Protein AF-A0A1G2BIP2-F1 (afdb_monomer_lite)

Sequence (59 aa):
MAKTVKTAVKTGDYASTSEFFRHLLRLWNTYKLAEELKKDRKQFMAGKGKVLKSLKDLR

Structure (mmCIF, N/CA/C/O backbone):
data_AF-A0A1G2BIP2-F1
#
_entry.id   AF-A0A1G2BIP2-F1
#
loop_
_atom_site.group_PDB
_atom_site.id
_atom_site.type_symbol
_atom_site.label_atom_id
_atom_site.label_alt_id
_atom_site.label_comp_id
_atom_site.label_asym_id
_atom_site.label_entity_id
_atom_site.label_seq_id
_atom_site.pdbx_PDB_ins_code
_atom_site.Cartn_x
_atom_site.Cartn_y
_atom_site.Cartn_z
_atom_site.occupancy
_atom_site.B_iso_or_equiv
_atom_site.auth_seq_id
_atom_site.auth_comp_id
_atom_site.auth_asym_id
_atom_site.auth_atom_id
_atom_site.pdbx_PDB_model_num
ATOM 1 N N . MET A 1 1 ? -9.993 13.018 16.357 1.00 79.19 1 MET A N 1
ATOM 2 C CA . MET A 1 1 ? -9.078 12.024 15.750 1.00 79.19 1 MET A CA 1
ATOM 3 C C . MET A 1 1 ? -9.234 10.623 16.346 1.00 79.19 1 MET A C 1
ATOM 5 O O . MET A 1 1 ? -9.649 9.726 15.630 1.00 79.19 1 MET A O 1
ATOM 9 N N . ALA A 1 2 ? -8.994 10.412 17.648 1.00 92.75 2 ALA A N 1
ATOM 10 C CA . ALA A 1 2 ? -9.066 9.072 18.259 1.00 92.75 2 ALA A CA 1
ATOM 11 C C . ALA A 1 2 ? -10.431 8.362 18.102 1.00 92.75 2 ALA A C 1
ATOM 13 O O . ALA A 1 2 ? -10.473 7.159 17.860 1.00 92.75 2 ALA A O 1
ATOM 14 N N . LYS A 1 3 ? -11.549 9.101 18.187 1.00 96.00 3 LYS A N 1
ATOM 15 C CA . LYS A 1 3 ? -12.901 8.550 17.964 1.00 96.00 3 LYS A CA 1
ATOM 16 C C . LYS A 1 3 ? -13.084 8.050 16.526 1.00 96.00 3 LYS A C 1
ATOM 18 O O . LYS A 1 3 ? -13.578 6.951 16.329 1.00 96.00 3 LYS A O 1
ATOM 23 N N . THR A 1 4 ? -12.607 8.819 15.547 1.00 96.44 4 THR A N 1
ATOM 24 C CA . THR A 1 4 ? -12.613 8.457 14.122 1.00 96.44 4 THR A CA 1
ATOM 25 C C . THR A 1 4 ? -11.817 7.182 13.864 1.00 96.44 4 THR A C 1
ATOM 27 O O . THR A 1 4 ? -12.307 6.288 13.185 1.00 96.44 4 THR A O 1
ATOM 30 N N . VAL A 1 5 ? -10.627 7.064 14.464 1.00 95.25 5 VAL A N 1
ATOM 31 C CA . VAL A 1 5 ? -9.792 5.858 14.351 1.00 95.25 5 VAL A CA 1
ATOM 32 C C . VAL A 1 5 ? -10.492 4.648 14.971 1.00 95.25 5 VAL A C 1
ATOM 34 O O . VAL A 1 5 ? -10.541 3.599 14.343 1.00 95.25 5 VAL A O 1
ATOM 37 N N . LYS A 1 6 ? -11.104 4.785 16.156 1.00 95.94 6 LYS A N 1
ATOM 38 C CA . LYS A 1 6 ? -11.880 3.697 16.779 1.00 95.94 6 LYS A CA 1
ATOM 39 C C . LYS A 1 6 ? -13.056 3.245 15.912 1.00 95.94 6 LYS A C 1
ATOM 41 O O . LYS A 1 6 ? -13.289 2.045 15.800 1.00 95.94 6 LYS A O 1
ATOM 46 N N . THR A 1 7 ? -13.776 4.185 15.298 1.00 97.31 7 THR A N 1
ATOM 47 C CA . THR A 1 7 ? -14.841 3.853 14.347 1.00 97.31 7 THR A CA 1
ATOM 48 C C . THR A 1 7 ? -14.272 3.092 13.157 1.00 97.31 7 THR A C 1
ATOM 50 O O . THR A 1 7 ? -14.770 2.014 12.877 1.00 97.31 7 THR A O 1
ATOM 53 N N . ALA A 1 8 ? -13.199 3.583 12.529 1.00 96.06 8 ALA A N 1
ATOM 54 C CA . ALA A 1 8 ? -12.578 2.941 11.369 1.00 96.06 8 ALA A CA 1
ATOM 55 C C . ALA A 1 8 ? -12.060 1.521 11.666 1.00 96.06 8 ALA A C 1
ATOM 57 O O . ALA A 1 8 ? -12.272 0.611 10.867 1.00 96.06 8 ALA A O 1
ATOM 58 N N . VAL A 1 9 ? -11.440 1.322 12.837 1.00 97.12 9 VAL A N 1
ATOM 59 C CA . VAL A 1 9 ? -11.012 0.005 13.339 1.00 97.12 9 VAL A CA 1
ATOM 60 C C . VAL A 1 9 ? -12.208 -0.941 13.430 1.00 97.12 9 VAL A C 1
ATOM 62 O O . VAL A 1 9 ? -12.139 -2.051 12.920 1.00 97.12 9 VAL A O 1
ATOM 65 N N . LYS A 1 10 ? -13.317 -0.489 14.031 1.00 96.38 10 LYS A N 1
ATOM 66 C CA . LYS A 1 10 ? -14.523 -1.308 14.195 1.00 96.38 10 LYS A CA 1
ATOM 67 C C . LYS A 1 10 ? -15.240 -1.576 12.870 1.00 96.38 10 LYS A C 1
ATOM 69 O O . LYS A 1 10 ? -15.729 -2.672 12.673 1.00 96.38 10 LYS A O 1
ATOM 74 N N . THR A 1 11 ? -15.340 -0.589 11.984 1.00 96.50 11 THR A N 1
ATOM 75 C CA . THR A 1 11 ? -16.068 -0.730 10.712 1.00 96.50 11 THR A CA 1
ATOM 76 C C . THR A 1 11 ? -15.314 -1.548 9.678 1.00 96.50 11 THR A C 1
ATOM 78 O O . THR A 1 11 ? -15.937 -2.089 8.777 1.00 96.50 11 THR A O 1
ATOM 81 N N . GLY A 1 12 ? -13.983 -1.578 9.755 1.00 93.12 12 GLY A N 1
ATOM 82 C CA . GLY A 1 12 ? -13.155 -2.402 8.879 1.00 93.12 12 GLY A CA 1
ATOM 83 C C . GLY A 1 12 ? -12.670 -3.693 9.531 1.00 93.12 12 GLY A C 1
ATOM 84 O O . GLY A 1 12 ? -11.738 -4.287 9.005 1.00 93.12 12 GLY A O 1
ATOM 85 N N . ASP A 1 13 ? -13.254 -4.078 10.672 1.00 96.19 13 ASP A N 1
ATOM 86 C CA . ASP A 1 13 ? -12.963 -5.320 11.399 1.00 96.19 13 ASP A CA 1
ATOM 87 C C . ASP A 1 13 ? -11.470 -5.552 11.712 1.00 96.19 13 ASP A C 1
ATOM 89 O O . ASP A 1 13 ? -10.965 -6.675 11.700 1.00 96.19 13 ASP A O 1
ATOM 93 N N . TYR A 1 14 ? -10.745 -4.478 12.037 1.00 96.56 14 TYR A N 1
ATOM 94 C CA . TYR A 1 14 ? -9.333 -4.554 12.409 1.00 96.56 14 TYR A CA 1
ATOM 95 C C . TYR A 1 14 ? -9.181 -5.047 13.853 1.00 96.56 14 TYR A C 1
ATOM 97 O O . TYR A 1 14 ? -9.828 -4.548 14.777 1.00 96.56 14 TYR A O 1
ATOM 105 N N . ALA A 1 15 ? -8.236 -5.961 14.082 1.00 95.88 15 ALA A N 1
ATOM 106 C CA . ALA A 1 15 ? -8.003 -6.549 15.407 1.00 95.88 15 ALA A CA 1
ATOM 107 C C . ALA A 1 15 ? -7.489 -5.530 16.446 1.00 95.88 15 ALA A C 1
ATOM 109 O O . ALA A 1 15 ? -7.616 -5.728 17.653 1.00 95.88 15 ALA A O 1
ATOM 110 N N . SER A 1 16 ? -6.861 -4.441 15.994 1.00 97.12 16 SER A N 1
ATOM 111 C CA . SER A 1 16 ? -6.401 -3.346 16.852 1.00 97.12 16 SER A CA 1
ATOM 112 C C . SER A 1 16 ? -6.132 -2.073 16.051 1.00 97.12 16 SER A C 1
ATOM 114 O O . SER A 1 16 ? -5.955 -2.104 14.833 1.00 97.12 16 SER A O 1
ATOM 116 N N . THR A 1 17 ? -5.978 -0.951 16.756 1.00 97.00 17 THR A N 1
ATOM 117 C CA . THR A 1 17 ? -5.524 0.319 16.172 1.00 97.00 17 THR A CA 1
ATOM 118 C C . THR A 1 17 ? -4.178 0.190 15.451 1.00 97.00 17 THR A C 1
ATOM 120 O O . THR A 1 17 ? -3.999 0.754 14.375 1.00 97.00 17 THR A O 1
ATOM 123 N N . SER A 1 18 ? -3.224 -0.563 16.009 1.00 97.75 18 SER A N 1
ATOM 124 C CA . SER A 1 18 ? -1.915 -0.780 15.375 1.00 97.75 18 SER A CA 1
ATOM 125 C C . SER A 1 18 ? -2.025 -1.569 14.074 1.00 97.75 18 SER A C 1
ATOM 127 O O . SER A 1 18 ? -1.255 -1.334 13.148 1.00 97.75 18 SER A O 1
ATOM 129 N N . GLU A 1 19 ? -2.968 -2.507 14.001 1.00 97.69 19 GLU A N 1
ATOM 130 C CA . GLU A 1 19 ? -3.217 -3.290 12.794 1.00 97.69 19 GLU A CA 1
ATOM 131 C C . GLU A 1 19 ? -3.853 -2.418 11.702 1.00 97.69 19 GLU A C 1
ATOM 133 O O . GLU A 1 19 ? -3.316 -2.351 10.598 1.00 97.69 19 GLU A O 1
ATOM 138 N N . PHE A 1 20 ? -4.837 -1.588 12.057 1.00 97.69 20 PHE A N 1
ATOM 139 C CA . PHE A 1 20 ? -5.375 -0.556 11.167 1.00 97.69 20 PHE A CA 1
ATOM 140 C C . PHE A 1 20 ? -4.288 0.359 10.580 1.00 97.69 20 PHE A C 1
ATOM 142 O O . PHE A 1 20 ? -4.222 0.556 9.366 1.00 97.69 20 PHE A O 1
ATOM 149 N N . PHE A 1 21 ? -3.373 0.877 11.406 1.00 97.88 21 PHE A N 1
ATOM 150 C CA . PHE A 1 21 ? -2.270 1.704 10.904 1.00 97.88 21 PHE A CA 1
ATOM 151 C C . PHE A 1 21 ? -1.282 0.929 10.022 1.00 97.88 21 PHE A C 1
ATOM 153 O O . PHE A 1 21 ? -0.801 1.480 9.032 1.00 97.88 21 PHE A O 1
ATOM 160 N N . ARG A 1 22 ? -0.995 -0.345 10.327 1.00 97.75 22 ARG A N 1
ATOM 161 C CA . ARG A 1 22 ? -0.168 -1.204 9.460 1.00 97.75 22 ARG A CA 1
ATOM 162 C C . ARG A 1 22 ? -0.806 -1.387 8.086 1.00 97.75 22 ARG A C 1
ATOM 164 O O . ARG A 1 22 ? -0.099 -1.312 7.081 1.00 97.75 22 ARG A O 1
ATOM 171 N N . HIS A 1 23 ? -2.121 -1.581 8.033 1.00 97.12 23 HIS A N 1
ATOM 172 C CA . HIS A 1 23 ? -2.850 -1.657 6.774 1.00 97.12 23 HIS A CA 1
ATOM 173 C C . HIS A 1 23 ? -2.770 -0.343 5.985 1.00 97.12 23 HIS A C 1
ATOM 175 O O . HIS A 1 23 ? -2.423 -0.367 4.804 1.00 97.12 23 HIS A O 1
ATOM 181 N N . LEU A 1 24 ? -2.985 0.809 6.633 1.00 96.81 24 LEU A N 1
ATOM 182 C CA . LEU A 1 24 ? -2.846 2.118 5.982 1.00 96.81 24 LEU A CA 1
ATOM 183 C C . LEU A 1 24 ? -1.436 2.353 5.428 1.00 96.81 24 LEU A C 1
ATOM 185 O O . LEU A 1 24 ? -1.289 2.834 4.306 1.00 96.81 24 LEU A O 1
ATOM 189 N N . LEU A 1 25 ? -0.400 1.987 6.186 1.00 97.81 25 LEU A N 1
ATOM 190 C CA . LEU A 1 25 ? 0.986 2.100 5.735 1.00 97.81 25 LEU A CA 1
ATOM 191 C C . LEU A 1 25 ? 1.250 1.215 4.510 1.00 97.81 25 LEU A C 1
ATOM 193 O O . LEU A 1 25 ? 1.877 1.660 3.550 1.00 97.81 25 LEU A O 1
ATOM 197 N N . ARG A 1 26 ? 0.742 -0.024 4.517 1.00 97.38 26 ARG A N 1
ATOM 198 C CA . ARG A 1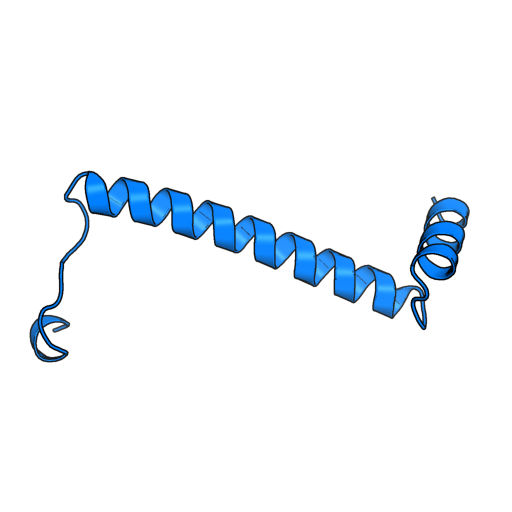 26 ? 0.833 -0.925 3.362 1.00 97.38 26 ARG A CA 1
ATOM 199 C C . ARG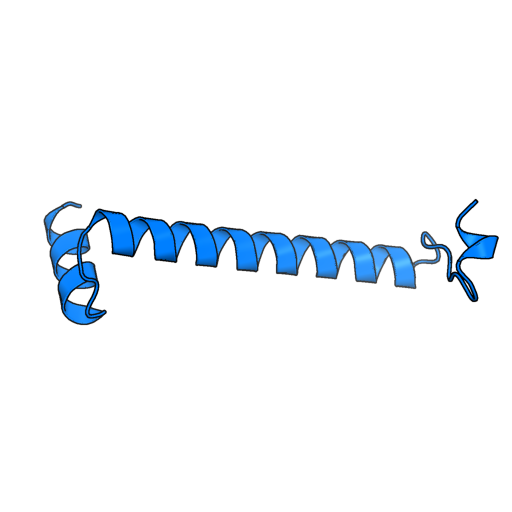 A 1 26 ? 0.146 -0.315 2.144 1.00 97.38 26 ARG A C 1
ATOM 201 O O . ARG A 1 26 ? 0.757 -0.264 1.084 1.00 97.38 26 ARG A O 1
ATOM 208 N N . LEU A 1 27 ? -1.077 0.183 2.309 1.00 97.25 27 LEU A N 1
ATOM 209 C CA . LEU A 1 27 ? -1.844 0.804 1.236 1.00 97.25 27 LEU A CA 1
ATOM 210 C C . LEU A 1 27 ? -1.107 2.015 0.646 1.00 97.25 27 LEU A C 1
ATOM 212 O O . LEU A 1 27 ? -0.986 2.135 -0.572 1.00 97.25 27 LEU A O 1
ATOM 216 N N . TRP A 1 28 ? -0.558 2.880 1.501 1.00 97.31 28 TRP A N 1
ATOM 217 C CA . TRP A 1 28 ? 0.243 4.020 1.061 1.00 97.31 28 TRP A CA 1
ATOM 218 C C . TRP A 1 28 ? 1.475 3.577 0.265 1.00 97.31 28 TRP A C 1
ATOM 220 O O . TRP A 1 28 ? 1.706 4.085 -0.833 1.00 97.31 28 TRP A O 1
ATOM 230 N N . ASN A 1 29 ? 2.224 2.591 0.761 1.00 97.31 29 ASN A N 1
ATOM 231 C CA . ASN A 1 29 ? 3.380 2.050 0.048 1.00 97.31 29 ASN A CA 1
ATOM 232 C C . ASN A 1 29 ? 2.989 1.467 -1.317 1.00 97.31 29 ASN A C 1
ATOM 234 O O . ASN A 1 29 ? 3.701 1.685 -2.294 1.00 97.31 29 ASN A O 1
ATOM 238 N N . THR A 1 30 ? 1.845 0.784 -1.415 1.00 97.38 30 THR A N 1
ATOM 239 C CA . THR A 1 30 ? 1.328 0.263 -2.688 1.00 97.38 30 THR A CA 1
ATOM 240 C C . THR A 1 30 ? 1.014 1.384 -3.675 1.00 97.38 30 THR A C 1
ATOM 242 O O . THR A 1 30 ? 1.409 1.293 -4.836 1.00 97.38 30 THR A O 1
ATOM 245 N N . TYR A 1 31 ? 0.359 2.461 -3.234 1.00 97.12 31 TYR A N 1
ATOM 246 C CA . TYR A 1 31 ? 0.100 3.615 -4.098 1.00 97.12 31 TYR A CA 1
ATOM 247 C C . TYR A 1 31 ? 1.388 4.295 -4.553 1.00 97.12 31 TYR A C 1
ATOM 249 O O . TYR A 1 31 ? 1.533 4.602 -5.735 1.00 97.12 31 TYR A O 1
ATOM 257 N N . LYS A 1 32 ? 2.340 4.491 -3.636 1.00 97.19 32 LYS A N 1
ATOM 258 C CA . LYS A 1 32 ? 3.640 5.081 -3.958 1.00 97.19 32 LYS A CA 1
ATOM 259 C C . LYS A 1 32 ? 4.376 4.248 -5.010 1.00 97.19 32 LYS A C 1
ATOM 261 O O . LYS A 1 32 ? 4.794 4.797 -6.025 1.00 97.19 32 LYS A O 1
ATOM 266 N N . LEU A 1 33 ? 4.441 2.931 -4.813 1.00 96.81 33 LEU A N 1
ATOM 267 C CA . LEU A 1 33 ? 5.041 2.002 -5.769 1.00 96.81 33 LEU A CA 1
ATOM 268 C C . LEU A 1 33 ? 4.340 2.054 -7.134 1.00 96.81 33 LEU A C 1
ATOM 270 O O . LEU A 1 33 ? 5.000 2.057 -8.169 1.00 96.81 33 LEU A O 1
ATOM 274 N N . ALA A 1 34 ? 3.007 2.123 -7.162 1.00 96.75 34 ALA A N 1
ATOM 275 C CA . ALA A 1 34 ? 2.258 2.221 -8.411 1.00 96.75 34 ALA A CA 1
ATOM 276 C C . ALA A 1 34 ? 2.587 3.509 -9.189 1.00 96.75 34 ALA A C 1
ATOM 278 O O . ALA A 1 34 ? 2.721 3.469 -10.413 1.00 96.75 34 ALA A O 1
ATOM 279 N N . GLU A 1 35 ? 2.741 4.641 -8.501 1.00 97.19 35 GLU A N 1
ATOM 280 C CA . GLU A 1 35 ? 3.140 5.905 -9.129 1.00 97.19 35 GLU A CA 1
ATOM 281 C C . GLU A 1 35 ? 4.595 5.884 -9.619 1.00 97.19 35 GLU A C 1
ATOM 283 O O . GLU A 1 35 ? 4.873 6.350 -10.728 1.00 97.19 35 GLU A O 1
ATOM 288 N N . GLU A 1 36 ? 5.510 5.284 -8.856 1.00 96.56 36 GLU A N 1
ATOM 289 C CA . GLU A 1 36 ? 6.901 5.062 -9.277 1.00 96.56 36 GLU A CA 1
ATOM 290 C C . GLU A 1 36 ? 6.958 4.204 -10.550 1.00 96.56 36 GLU A C 1
ATOM 292 O O . GLU A 1 36 ? 7.516 4.635 -11.558 1.00 96.56 36 GLU A O 1
ATOM 297 N N . LEU A 1 37 ? 6.251 3.070 -10.585 1.00 96.62 37 LEU A N 1
ATOM 298 C CA . LEU A 1 37 ? 6.181 2.204 -11.767 1.00 96.62 37 LEU A CA 1
ATOM 299 C C . LEU A 1 37 ? 5.567 2.900 -12.987 1.00 96.62 37 LEU A C 1
ATOM 301 O O . LEU A 1 37 ? 6.024 2.701 -14.116 1.00 96.62 37 LEU A O 1
ATOM 305 N N . LYS A 1 38 ? 4.530 3.728 -12.800 1.00 96.06 38 LYS A N 1
ATOM 306 C CA . LYS A 1 38 ? 3.956 4.529 -13.895 1.00 96.06 38 LYS A CA 1
ATOM 307 C C . LYS A 1 38 ? 4.983 5.507 -14.454 1.00 96.06 38 LYS A C 1
ATOM 309 O O . LYS A 1 38 ? 5.065 5.672 -15.674 1.00 96.06 38 LYS A O 1
ATOM 314 N N . LYS A 1 39 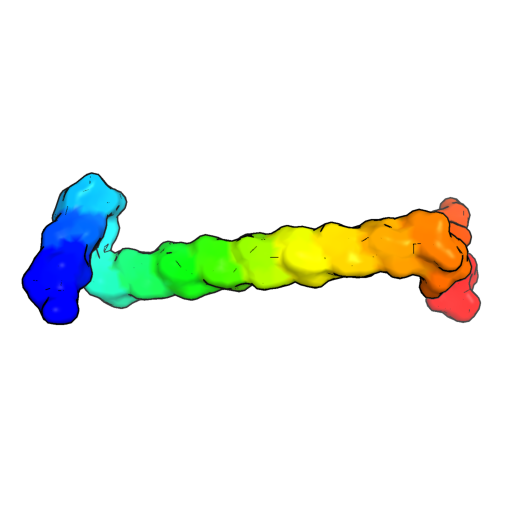? 5.746 6.169 -13.584 1.00 95.25 39 LYS A N 1
ATOM 315 C CA . LYS A 1 39 ? 6.805 7.098 -13.982 1.00 95.25 39 LYS A CA 1
ATOM 316 C C . LYS A 1 39 ? 7.906 6.367 -14.747 1.00 95.25 39 LYS A C 1
ATOM 318 O O . LYS A 1 39 ? 8.270 6.816 -15.834 1.00 95.25 39 LYS A O 1
ATOM 323 N N . ASP A 1 40 ? 8.350 5.223 -14.247 1.00 92.19 40 ASP A N 1
ATOM 324 C CA . ASP A 1 40 ? 9.377 4.403 -14.889 1.00 92.19 40 ASP A CA 1
ATOM 325 C C . ASP A 1 40 ? 8.911 3.899 -16.255 1.00 92.19 40 ASP A C 1
ATOM 327 O O . ASP A 1 40 ? 9.631 4.026 -17.246 1.00 92.19 40 ASP A O 1
ATOM 331 N N . ARG A 1 41 ? 7.657 3.438 -16.367 1.00 92.44 41 ARG A N 1
ATOM 332 C CA . ARG A 1 41 ? 7.066 3.035 -17.651 1.00 92.44 41 ARG A CA 1
ATOM 333 C C . ARG A 1 41 ? 7.059 4.184 -18.661 1.00 92.44 41 ARG A C 1
ATOM 335 O O . ARG A 1 41 ? 7.401 3.961 -19.820 1.00 92.44 41 ARG A O 1
ATOM 342 N N . LYS A 1 42 ? 6.721 5.411 -18.246 1.00 94.19 42 LYS A N 1
ATOM 343 C CA . LYS A 1 42 ? 6.797 6.590 -19.130 1.00 94.19 42 LYS A CA 1
ATOM 344 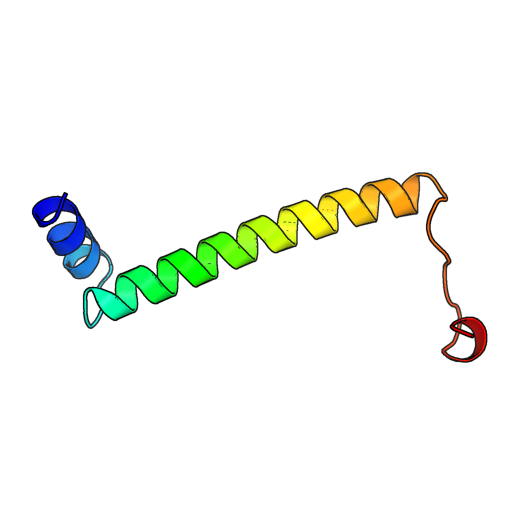C C . LYS A 1 42 ? 8.229 6.858 -19.595 1.00 94.19 42 LYS A C 1
ATOM 346 O O . LYS A 1 42 ? 8.435 7.144 -20.771 1.00 94.19 42 LYS A O 1
ATOM 351 N N . GLN A 1 43 ? 9.216 6.750 -1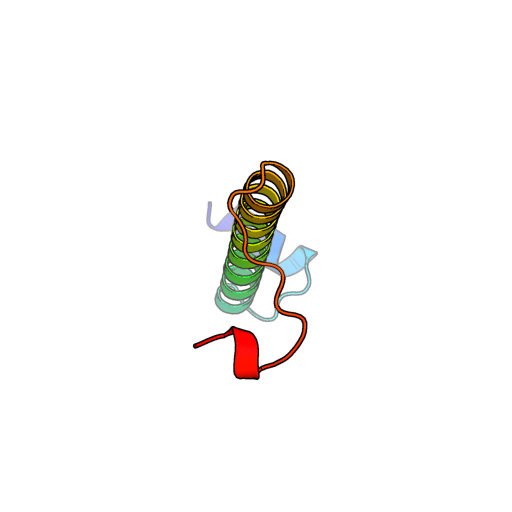8.705 1.00 93.19 43 GLN A N 1
ATOM 352 C CA . GLN A 1 43 ? 10.625 6.920 -19.075 1.00 93.19 43 GLN A CA 1
ATOM 353 C C . GLN A 1 43 ? 11.101 5.837 -20.048 1.00 93.19 43 GLN A C 1
ATOM 355 O O . GLN A 1 43 ? 11.794 6.146 -21.016 1.00 93.19 43 GLN A O 1
ATOM 360 N N . PHE A 1 44 ? 10.677 4.593 -19.835 1.00 92.00 44 PHE A N 1
ATOM 361 C CA . PHE A 1 44 ? 10.981 3.477 -20.721 1.00 92.00 44 PHE A CA 1
ATOM 362 C C . PHE A 1 44 ? 10.390 3.690 -22.122 1.00 92.00 44 PHE A C 1
ATOM 364 O O . PHE A 1 44 ? 11.097 3.548 -23.114 1.00 92.00 44 PHE A O 1
ATOM 371 N N . MET A 1 45 ? 9.122 4.116 -22.209 1.00 89.75 45 MET A N 1
ATOM 372 C CA . MET A 1 45 ? 8.466 4.457 -23.481 1.00 89.75 45 MET A CA 1
ATOM 373 C C . MET A 1 45 ? 9.118 5.650 -24.191 1.00 89.75 45 MET A C 1
ATOM 375 O O . MET A 1 45 ? 9.131 5.696 -25.415 1.00 89.75 45 MET A O 1
ATOM 379 N N . ALA A 1 46 ? 9.696 6.591 -23.442 1.00 92.69 46 ALA A N 1
ATOM 380 C CA . ALA A 1 46 ? 10.472 7.704 -23.987 1.00 92.69 46 ALA A CA 1
ATOM 381 C C . ALA A 1 46 ? 11.888 7.299 -24.458 1.00 92.69 46 ALA A C 1
ATOM 383 O O . ALA A 1 46 ? 12.702 8.171 -24.751 1.00 92.69 46 ALA A O 1
ATOM 384 N N . GLY A 1 47 ? 12.209 5.999 -24.487 1.00 90.25 47 GLY A N 1
ATOM 385 C CA . GLY A 1 47 ? 13.493 5.472 -24.960 1.00 90.25 47 GLY A CA 1
ATOM 386 C C . GLY A 1 47 ? 14.638 5.567 -23.949 1.00 90.25 47 GLY A C 1
ATOM 387 O O . GLY A 1 47 ? 15.780 5.292 -24.300 1.00 90.25 47 GLY A O 1
ATOM 388 N N . LYS A 1 48 ? 14.363 5.937 -22.689 1.00 89.44 48 LYS A N 1
ATOM 389 C CA . LYS A 1 48 ? 15.389 6.069 -21.634 1.00 89.44 48 LYS A CA 1
ATOM 390 C C . LYS A 1 48 ? 15.701 4.754 -20.912 1.00 89.44 48 LYS A C 1
ATOM 392 O O . LYS A 1 48 ? 16.502 4.745 -19.984 1.00 89.44 48 LYS A O 1
ATOM 397 N N . GLY A 1 49 ? 15.050 3.659 -21.303 1.00 85.12 49 GLY A N 1
ATOM 398 C CA . GLY A 1 49 ? 15.241 2.332 -20.725 1.00 85.12 49 GLY A CA 1
ATOM 399 C C . GLY A 1 49 ? 15.972 1.380 -21.670 1.00 85.12 49 GLY A C 1
ATOM 400 O O . GLY A 1 49 ? 15.875 1.501 -22.889 1.00 85.12 49 GLY A O 1
ATOM 401 N N . LYS A 1 50 ? 16.683 0.401 -21.102 1.00 86.75 50 LYS A N 1
ATOM 402 C CA . LYS A 1 50 ? 17.339 -0.678 -21.852 1.00 86.75 50 LYS A CA 1
ATOM 403 C C . LYS A 1 50 ? 16.437 -1.913 -21.847 1.00 86.75 50 LYS A C 1
ATOM 405 O O . LYS A 1 50 ? 16.110 -2.433 -20.783 1.00 86.75 50 LYS A O 1
ATOM 410 N N . VAL A 1 51 ? 16.042 -2.395 -23.026 1.00 86.81 51 VAL A N 1
ATOM 411 C CA . VAL A 1 51 ? 15.396 -3.710 -23.161 1.00 86.81 51 VAL A CA 1
ATOM 412 C C . VAL A 1 51 ? 16.487 -4.771 -23.100 1.00 86.81 51 VAL A C 1
ATOM 414 O O . VAL A 1 51 ? 17.332 -4.849 -23.990 1.00 86.81 51 VAL A O 1
ATOM 417 N N . LEU A 1 52 ? 16.469 -5.584 -22.049 1.00 90.69 52 LEU A N 1
ATOM 418 C CA . LEU A 1 52 ? 17.356 -6.734 -21.911 1.00 90.69 52 LEU A CA 1
ATOM 419 C C . LEU A 1 52 ? 16.686 -7.938 -22.579 1.00 90.69 52 LEU A C 1
ATOM 421 O O . LEU A 1 52 ? 15.565 -8.292 -22.220 1.00 90.69 52 LEU A O 1
ATOM 425 N N . LYS A 1 53 ? 17.347 -8.564 -23.554 1.00 90.88 53 LYS A N 1
ATOM 426 C CA . LYS A 1 53 ? 16.880 -9.807 -24.192 1.00 90.88 53 LYS A CA 1
ATOM 427 C C . LYS A 1 53 ? 17.331 -11.038 -23.409 1.00 90.88 53 LYS A C 1
ATOM 429 O O . LYS A 1 53 ? 16.740 -12.105 -23.534 1.00 90.88 53 LYS A O 1
ATOM 434 N N . SER A 1 54 ? 18.379 -10.895 -22.602 1.00 93.38 54 SER A N 1
ATOM 435 C CA . SER A 1 54 ? 18.884 -11.923 -21.700 1.00 93.38 54 SER A CA 1
ATOM 436 C C . SER A 1 54 ? 19.589 -11.309 -20.488 1.00 93.38 54 SER A C 1
ATOM 438 O O . SER A 1 54 ? 19.965 -10.139 -20.499 1.00 93.38 54 SER A O 1
ATOM 440 N N . LEU A 1 55 ? 19.846 -12.120 -19.456 1.00 90.62 55 LEU A N 1
ATOM 441 C CA . LEU A 1 55 ? 20.643 -11.703 -18.293 1.00 90.62 55 LEU A CA 1
ATOM 442 C C . LEU A 1 55 ? 22.074 -11.267 -18.658 1.00 90.62 55 LEU A C 1
ATOM 444 O O . LEU A 1 55 ? 22.686 -10.519 -17.903 1.00 90.62 55 LEU A O 1
ATOM 448 N N . LYS A 1 56 ? 22.609 -11.694 -19.811 1.00 91.25 56 LYS A N 1
ATOM 449 C CA . LYS A 1 56 ? 23.926 -11.246 -20.292 1.00 91.25 56 LYS A CA 1
ATOM 450 C C . LYS A 1 56 ? 23.927 -9.761 -20.650 1.00 91.25 56 LYS A C 1
ATOM 452 O O . LYS A 1 56 ? 24.953 -9.110 -20.503 1.00 91.25 56 LYS A O 1
ATOM 457 N N . ASP A 1 57 ? 22.777 -9.226 -21.056 1.00 89.06 57 ASP A N 1
ATOM 458 C CA . ASP A 1 57 ? 22.640 -7.827 -21.462 1.00 89.06 57 ASP A CA 1
ATOM 459 C C . ASP A 1 57 ? 22.618 -6.874 -20.254 1.00 89.06 57 ASP A C 1
ATOM 461 O O . ASP A 1 57 ? 22.664 -5.656 -20.434 1.00 89.06 57 ASP A O 1
ATOM 465 N N . LEU A 1 58 ? 22.496 -7.404 -19.030 1.00 85.56 58 LEU A N 1
ATOM 466 C CA . LEU A 1 58 ? 22.421 -6.627 -17.788 1.00 85.56 58 LEU A CA 1
ATOM 467 C C . LEU A 1 58 ? 23.775 -6.023 -17.380 1.00 85.56 58 LEU A C 1
ATOM 469 O O . LEU A 1 58 ? 23.807 -5.117 -16.550 1.00 85.56 58 LEU A O 1
ATOM 473 N N . ARG A 1 59 ? 24.872 -6.531 -17.944 1.00 77.19 59 ARG A N 1
ATOM 474 C CA . ARG A 1 59 ? 26.234 -6.122 -17.610 1.00 77.19 59 ARG A CA 1
ATOM 475 C C . ARG A 1 59 ? 26.753 -5.005 -18.510 1.00 77.19 59 ARG A C 1
ATOM 477 O O . ARG A 1 59 ? 26.319 -4.926 -19.683 1.00 77.19 59 ARG A O 1
#

Organism: NCBI:txid1798550

Secondary structur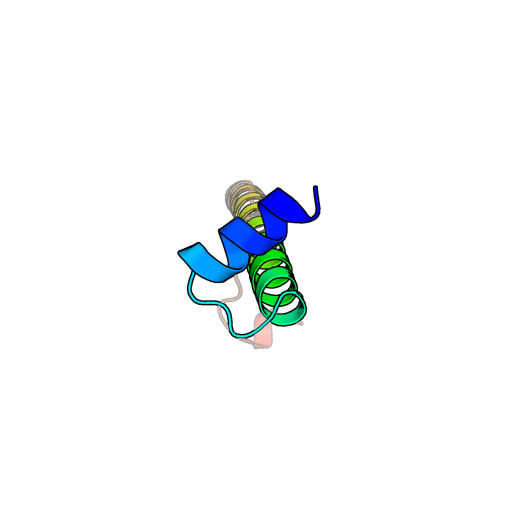e (DSSP, 8-state):
-HHHHHHHHHHTT-SSHHHHHHHHHHHHHHHHHHHHHHHHHHHIIIIIS---SSGGGG-

InterPro domains:
  IPR038296 Antitoxin ParD superfamily [G3DSA:6.10.10.120] (1-57)

Radius of gyration: 19.68 Å; chains: 1; bounding box: 42×24×43 Å

pLDDT: mean 93.98, std 4.5, range [77.19, 97.88]

Foldseek 3Di:
DVVVLVVVCVVVVPPDSVRVVVVVVVVVVVVVVVVVVVVVVVCVVVVNDDDDPDPVSVD